Protein AF-A0A0F7ZKB7-F1 (afdb_monomer_lite)

Secondary structure (DSSP, 8-state):
--HHHHHHHHHHHHHH-TT-------------S--TT--PPP-TTPPP--S---

InterPro domains:
  IPR035994 Nucleoside phosphorylase superfamily [G3DSA:3.40.50.1580] (1-54)
  IPR035994 Nucleoside phosphorylase superfamily [SSF53167] (1-54)

Sequence (54 aa):
MGKTNAAIVTANCRNSFPSITLALVVGICGVAPSTPGKKDEIVLGDVIISDGVV

pLDDT: mean 90.22, std 5.76, range [70.69, 97.75]

Radius of gyration: 15.28 Å; chains: 1; bounding box: 34×22×34 Å

Structure (mmCIF, N/CA/C/O backbone):
data_AF-A0A0F7ZKB7-F1
#
_entry.id   AF-A0A0F7ZKB7-F1
#
loop_
_atom_site.group_PDB
_atom_site.id
_atom_site.type_symbol
_atom_site.label_atom_id
_atom_site.label_alt_id
_atom_site.label_comp_id
_atom_site.label_asym_id
_atom_site.label_entity_id
_atom_site.label_seq_id
_atom_site.pdbx_PDB_ins_code
_atom_site.Cartn_x
_atom_site.Cartn_y
_atom_site.Cartn_z
_atom_site.occupancy
_atom_site.B_iso_or_equiv
_atom_site.auth_seq_id
_atom_site.auth_comp_id
_atom_site.auth_asym_id
_atom_site.auth_atom_id
_atom_site.pdbx_PDB_model_num
ATOM 1 N N . MET A 1 1 ? 13.228 0.397 5.247 1.00 70.69 1 MET A N 1
ATOM 2 C CA . MET A 1 1 ? 12.393 0.221 4.034 1.00 70.69 1 MET A CA 1
ATOM 3 C C . MET A 1 1 ? 11.991 1.593 3.510 1.00 70.69 1 MET A C 1
ATOM 5 O O . MET A 1 1 ? 11.937 2.516 4.312 1.00 70.69 1 MET A O 1
ATOM 9 N N . GLY A 1 2 ? 11.773 1.771 2.205 1.00 88.25 2 GLY A N 1
ATOM 10 C CA . GLY A 1 2 ? 11.442 3.095 1.666 1.00 88.25 2 GLY A CA 1
ATOM 11 C C . GLY A 1 2 ? 11.228 3.125 0.155 1.00 88.25 2 GLY A C 1
ATOM 12 O O . GLY A 1 2 ? 11.591 2.182 -0.548 1.00 88.25 2 GLY A O 1
ATOM 13 N N . LYS A 1 3 ? 10.657 4.238 -0.321 1.00 91.88 3 LYS A N 1
ATOM 14 C CA . LYS A 1 3 ? 10.185 4.452 -1.700 1.00 91.88 3 LYS A CA 1
ATOM 15 C C . LYS A 1 3 ? 11.242 4.134 -2.760 1.00 91.88 3 LYS A C 1
ATOM 17 O O . LYS A 1 3 ? 10.973 3.362 -3.671 1.00 91.88 3 LYS A O 1
ATOM 22 N N . THR A 1 4 ? 12.461 4.655 -2.603 1.00 95.31 4 THR A N 1
ATOM 23 C CA . THR A 1 4 ? 13.548 4.453 -3.575 1.00 95.31 4 THR A CA 1
ATOM 24 C C . THR A 1 4 ? 13.916 2.980 -3.730 1.00 95.31 4 THR A C 1
ATOM 26 O O . THR A 1 4 ? 13.979 2.475 -4.844 1.00 95.31 4 THR A O 1
ATOM 29 N N . ASN A 1 5 ? 14.090 2.260 -2.619 1.00 95.19 5 ASN A N 1
ATOM 30 C CA . ASN A 1 5 ? 14.426 0.837 -2.665 1.00 95.19 5 ASN A CA 1
ATOM 31 C C . ASN A 1 5 ? 13.286 0.008 -3.276 1.00 95.19 5 ASN A C 1
ATOM 33 O O . ASN A 1 5 ? 13.547 -0.864 -4.099 1.00 95.19 5 ASN A O 1
ATOM 37 N N . ALA A 1 6 ? 12.028 0.309 -2.931 1.00 93.38 6 ALA A N 1
ATOM 38 C CA . ALA A 1 6 ? 10.864 -0.367 -3.509 1.00 93.38 6 ALA A CA 1
ATOM 39 C C . ALA A 1 6 ? 10.757 -0.134 -5.028 1.00 93.38 6 ALA A C 1
ATOM 41 O O . ALA A 1 6 ? 10.518 -1.078 -5.784 1.00 93.38 6 ALA A O 1
ATOM 42 N N . ALA A 1 7 ? 11.007 1.097 -5.483 1.00 93.75 7 ALA A N 1
ATOM 43 C CA . ALA A 1 7 ? 11.018 1.448 -6.899 1.00 93.75 7 ALA A CA 1
ATOM 44 C C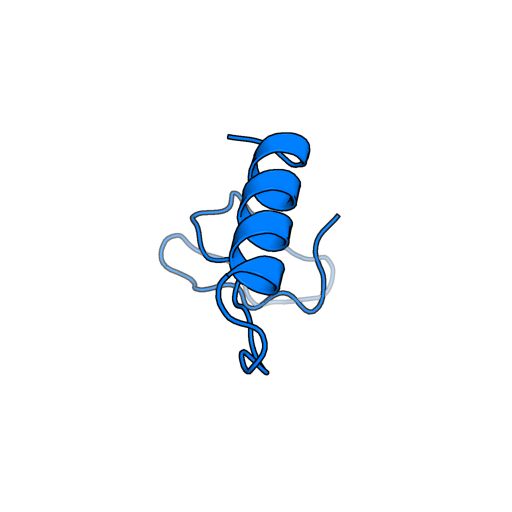 . ALA A 1 7 ? 12.133 0.716 -7.662 1.00 93.75 7 ALA A C 1
ATOM 46 O O . ALA A 1 7 ? 11.869 0.131 -8.711 1.00 93.75 7 ALA A O 1
ATOM 47 N N . ILE A 1 8 ? 13.354 0.684 -7.113 1.00 96.06 8 ILE A N 1
ATOM 48 C CA . ILE A 1 8 ? 14.492 -0.025 -7.719 1.00 96.06 8 ILE A CA 1
ATOM 49 C C . ILE A 1 8 ? 14.185 -1.518 -7.866 1.00 96.06 8 ILE A C 1
ATOM 51 O O . ILE A 1 8 ? 14.412 -2.088 -8.933 1.00 96.06 8 ILE A O 1
ATOM 55 N N . VAL A 1 9 ? 13.654 -2.164 -6.826 1.00 94.25 9 VAL A N 1
ATOM 56 C CA . VAL A 1 9 ? 13.302 -3.593 -6.892 1.00 94.25 9 VAL A CA 1
ATOM 57 C C . VAL A 1 9 ? 12.216 -3.828 -7.940 1.00 94.25 9 VAL A C 1
ATOM 59 O O . VAL A 1 9 ? 12.374 -4.692 -8.798 1.00 94.25 9 VAL A O 1
ATOM 62 N N . THR A 1 10 ? 11.161 -3.011 -7.940 1.00 93.94 10 THR A N 1
ATOM 63 C CA . THR A 1 10 ? 10.058 -3.131 -8.906 1.00 93.94 10 THR A CA 1
ATOM 64 C C . THR A 1 10 ? 10.540 -2.956 -10.348 1.00 93.94 10 THR A C 1
ATOM 66 O O . THR A 1 10 ? 10.148 -3.729 -11.223 1.00 93.94 10 THR A O 1
ATOM 69 N N . ALA A 1 11 ? 11.429 -1.992 -10.601 1.00 95.00 11 ALA A N 1
ATOM 70 C CA . ALA A 1 11 ? 12.024 -1.774 -11.917 1.00 95.00 11 ALA A CA 1
ATOM 71 C C . ALA A 1 11 ? 12.851 -2.986 -12.379 1.00 95.00 11 ALA A C 1
ATOM 73 O O . ALA A 1 11 ? 12.693 -3.452 -13.507 1.00 95.00 11 ALA A O 1
ATOM 74 N N . ASN A 1 12 ? 13.674 -3.558 -11.496 1.00 96.50 12 ASN A N 1
ATOM 75 C CA . ASN A 1 12 ? 14.442 -4.762 -11.817 1.00 96.50 12 ASN A CA 1
ATOM 76 C C . ASN A 1 12 ? 13.541 -5.984 -12.058 1.00 96.50 12 ASN A C 1
ATOM 78 O O . ASN A 1 12 ? 13.808 -6.763 -12.976 1.00 96.50 12 ASN A O 1
ATOM 82 N N . CYS A 1 13 ? 12.450 -6.136 -11.300 1.00 95.31 13 CYS A N 1
ATOM 83 C CA . CYS A 1 13 ? 11.453 -7.180 -11.540 1.00 95.31 13 CYS A CA 1
ATOM 84 C C . CYS A 1 13 ? 10.778 -7.012 -12.906 1.00 95.31 13 CYS A C 1
ATOM 86 O O . CYS A 1 13 ? 10.684 -7.980 -13.655 1.00 95.31 13 CYS A O 1
ATOM 88 N N . ARG A 1 14 ? 10.365 -5.789 -13.266 1.00 95.06 14 ARG A N 1
ATOM 89 C CA . ARG A 1 14 ? 9.785 -5.492 -14.586 1.00 95.06 14 ARG A CA 1
ATOM 90 C C . ARG A 1 14 ? 10.739 -5.868 -15.720 1.00 95.06 14 ARG A C 1
ATOM 92 O O . ARG A 1 14 ? 10.294 -6.448 -16.705 1.00 95.06 14 ARG A O 1
ATOM 99 N N . ASN A 1 15 ? 12.027 -5.561 -15.566 1.00 96.50 15 ASN A N 1
ATOM 100 C CA . ASN A 1 15 ? 13.047 -5.878 -16.565 1.00 96.50 15 ASN A CA 1
ATOM 101 C C . ASN A 1 15 ? 13.322 -7.384 -16.668 1.00 96.50 15 ASN A C 1
ATOM 103 O O . ASN A 1 15 ? 13.501 -7.901 -17.765 1.00 96.50 15 ASN A O 1
ATOM 107 N N . SER A 1 16 ? 13.353 -8.087 -15.533 1.00 97.75 16 SER A N 1
ATOM 108 C CA . SER A 1 16 ? 13.683 -9.520 -15.484 1.00 97.75 16 SER A CA 1
ATOM 109 C C . SER A 1 16 ? 12.525 -10.410 -15.939 1.00 97.75 16 SER A C 1
ATOM 111 O O . SER A 1 16 ? 12.740 -11.500 -16.461 1.00 97.75 16 SER A O 1
ATOM 113 N N . PHE A 1 17 ? 11.291 -9.948 -15.746 1.00 96.56 17 PHE A N 1
ATOM 114 C CA . PHE A 1 17 ? 10.076 -10.707 -16.009 1.00 96.56 17 PHE A CA 1
ATOM 115 C C . PHE A 1 17 ? 9.116 -9.858 -16.864 1.00 96.56 17 PHE A C 1
ATOM 117 O O . PHE A 1 17 ? 8.155 -9.272 -16.353 1.00 96.56 17 PHE A O 1
ATOM 124 N N . PRO A 1 18 ? 9.362 -9.770 -18.181 1.00 94.56 18 PRO A N 1
ATOM 125 C CA . PRO A 1 18 ? 8.654 -8.837 -19.058 1.00 94.56 18 PRO A CA 1
ATOM 126 C C . PRO A 1 18 ? 7.151 -9.131 -19.195 1.00 94.56 18 PRO A C 1
ATOM 128 O O . PRO A 1 18 ? 6.379 -8.225 -19.494 1.00 94.56 18 PRO A O 1
ATOM 131 N N . SER A 1 19 ? 6.716 -10.366 -18.929 1.00 96.62 19 SER A N 1
ATOM 132 C CA . SER A 1 19 ? 5.313 -10.787 -19.053 1.00 96.62 19 SER A CA 1
ATOM 133 C C . SER A 1 19 ? 4.472 -10.608 -17.779 1.00 96.62 19 SER A C 1
ATOM 135 O O . SER A 1 19 ? 3.332 -11.070 -17.745 1.00 96.62 19 SER A O 1
ATOM 137 N N . ILE A 1 20 ? 4.989 -9.977 -16.714 1.00 94.56 20 ILE A N 1
ATOM 138 C CA . ILE A 1 20 ? 4.183 -9.721 -15.507 1.00 94.56 20 ILE A CA 1
ATOM 139 C C . ILE A 1 20 ? 3.123 -8.653 -15.805 1.00 94.56 20 ILE A C 1
ATOM 141 O O . ILE A 1 20 ? 3.454 -7.492 -16.055 1.00 94.56 20 ILE A O 1
ATOM 145 N N . THR A 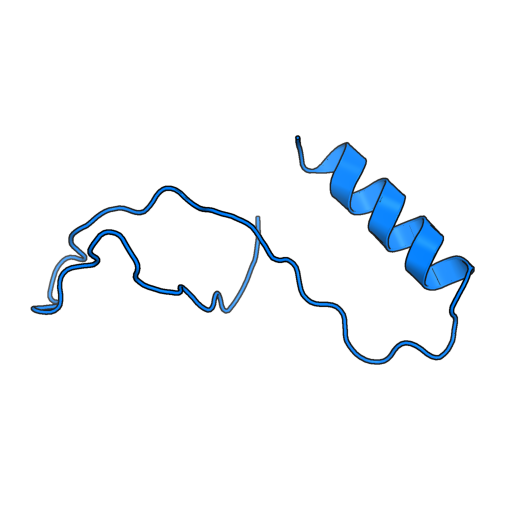1 21 ? 1.849 -9.013 -15.671 1.00 93.75 21 THR A N 1
ATOM 146 C CA . THR A 1 21 ? 0.703 -8.109 -15.874 1.00 93.75 21 THR A CA 1
ATOM 147 C C . THR A 1 21 ? 0.177 -7.479 -14.583 1.00 93.75 21 THR A C 1
ATOM 149 O O . THR A 1 21 ? -0.509 -6.462 -14.640 1.00 93.75 21 THR A O 1
ATOM 152 N N . LEU A 1 22 ? 0.525 -8.041 -13.421 1.00 92.06 22 LEU A N 1
ATOM 153 C CA . LEU A 1 22 ? 0.062 -7.593 -12.109 1.00 92.06 22 LEU A CA 1
ATOM 154 C C . LEU A 1 22 ? 1.210 -7.581 -11.095 1.00 92.06 22 LEU A C 1
ATOM 156 O O . LEU A 1 22 ? 1.955 -8.551 -10.982 1.00 92.06 22 LEU A O 1
ATOM 160 N N . ALA A 1 23 ? 1.321 -6.499 -10.327 1.00 90.19 23 ALA A N 1
ATOM 161 C CA . ALA A 1 23 ? 2.221 -6.396 -9.185 1.00 90.19 23 ALA A CA 1
ATOM 162 C C . ALA A 1 23 ? 1.438 -5.879 -7.974 1.00 90.19 23 ALA A C 1
ATOM 164 O O . ALA A 1 23 ? 0.662 -4.935 -8.101 1.00 90.19 23 ALA A O 1
ATOM 165 N N . LEU A 1 24 ? 1.649 -6.498 -6.813 1.00 92.12 24 LEU A N 1
ATOM 166 C CA . LEU A 1 24 ? 1.004 -6.127 -5.556 1.00 92.12 24 LEU A CA 1
ATOM 167 C C . LEU A 1 24 ? 2.068 -5.637 -4.575 1.00 92.12 24 LEU A C 1
ATOM 169 O O . LEU A 1 24 ? 3.052 -6.333 -4.324 1.00 92.12 24 LEU A O 1
ATOM 173 N N . VAL A 1 25 ? 1.861 -4.449 -4.009 1.00 90.69 25 VAL A N 1
ATOM 174 C CA . VAL A 1 25 ? 2.673 -3.953 -2.894 1.00 90.69 25 VAL A CA 1
ATOM 175 C C . VAL A 1 25 ? 2.017 -4.436 -1.609 1.00 90.69 25 VAL A C 1
ATOM 177 O O . VAL A 1 25 ? 0.911 -4.017 -1.284 1.00 90.69 25 VAL A O 1
ATOM 180 N N . VAL A 1 26 ? 2.693 -5.331 -0.893 1.00 93.19 26 VAL A N 1
ATOM 181 C CA . VAL A 1 26 ? 2.191 -5.914 0.356 1.00 93.19 26 VAL A CA 1
ATOM 182 C C . VAL A 1 26 ? 3.121 -5.587 1.513 1.00 93.19 26 VAL A C 1
ATOM 184 O O . VAL A 1 26 ? 4.341 -5.505 1.355 1.00 93.19 26 VAL A O 1
ATOM 187 N N . GLY A 1 27 ? 2.540 -5.403 2.689 1.00 91.94 27 GLY A N 1
ATOM 188 C CA . GLY A 1 27 ? 3.269 -5.102 3.908 1.00 91.94 27 GLY A CA 1
ATOM 189 C C . GLY A 1 27 ? 2.313 -4.784 5.044 1.00 91.94 27 GLY A C 1
ATOM 190 O O . GLY A 1 27 ? 1.097 -4.818 4.880 1.00 91.94 27 GLY A O 1
ATOM 191 N N . ILE A 1 28 ? 2.883 -4.462 6.198 1.00 93.19 28 ILE A N 1
ATOM 192 C CA . ILE A 1 28 ? 2.121 -3.909 7.313 1.00 93.19 28 ILE A CA 1
ATOM 193 C C . ILE A 1 28 ? 2.030 -2.389 7.165 1.00 93.19 28 ILE A C 1
ATOM 195 O O . ILE A 1 28 ? 2.983 -1.744 6.719 1.00 93.19 28 ILE A O 1
ATOM 199 N N . CYS A 1 29 ? 0.906 -1.807 7.569 1.00 88.81 29 CYS A N 1
ATOM 200 C CA . CYS A 1 29 ? 0.727 -0.362 7.629 1.00 88.81 29 CYS A CA 1
ATOM 201 C C . CYS A 1 29 ? 0.233 0.067 9.010 1.00 88.81 29 CYS A C 1
ATOM 203 O O . CYS A 1 29 ? -0.537 -0.640 9.657 1.00 88.81 29 CYS A O 1
ATOM 205 N N . GLY A 1 30 ? 0.659 1.254 9.441 1.00 88.12 30 GLY A N 1
ATOM 206 C CA . GLY A 1 30 ? -0.082 2.003 10.451 1.00 88.12 30 GLY A CA 1
ATOM 207 C C . GLY A 1 30 ? -1.272 2.693 9.789 1.00 88.12 30 GLY A C 1
ATOM 208 O O . GLY A 1 30 ? -1.169 3.123 8.640 1.00 88.12 30 GLY A O 1
ATOM 209 N N . VAL A 1 31 ? -2.390 2.802 10.502 1.00 88.69 31 VAL A N 1
ATOM 210 C CA . VAL A 1 31 ? -3.629 3.392 9.985 1.00 88.69 31 VAL A CA 1
ATOM 211 C C . VAL A 1 31 ? -4.295 4.254 11.053 1.00 88.69 31 VAL A C 1
ATOM 213 O O . VAL A 1 31 ? -4.173 3.978 12.246 1.00 88.69 31 VAL A O 1
ATOM 216 N N . ALA A 1 32 ? -4.970 5.323 10.629 1.00 89.62 32 ALA A N 1
ATOM 217 C CA . ALA A 1 32 ? -5.814 6.115 11.513 1.00 89.62 32 ALA A CA 1
ATOM 218 C C . ALA A 1 32 ? -7.094 5.311 11.826 1.00 89.62 32 ALA A C 1
ATOM 220 O O . ALA A 1 32 ? -7.806 4.966 10.883 1.00 89.62 32 ALA A O 1
ATOM 221 N N . PRO A 1 33 ? -7.404 5.010 13.103 1.00 86.00 33 PRO A N 1
ATOM 222 C CA . PRO A 1 33 ? -8.494 4.091 13.450 1.00 86.00 33 PRO A CA 1
ATOM 223 C C . PRO A 1 33 ? -9.883 4.587 13.046 1.00 86.00 33 PRO A C 1
ATOM 225 O O . PRO A 1 33 ? -10.784 3.785 12.828 1.00 86.00 33 PRO A O 1
ATOM 228 N N . SER A 1 34 ? -10.068 5.906 12.948 1.00 85.12 34 SER A N 1
ATOM 229 C CA . SER A 1 34 ? -11.358 6.528 12.672 1.00 85.12 34 SER A CA 1
ATOM 230 C C . SER A 1 34 ? -11.293 7.447 11.456 1.00 85.12 34 SER A C 1
ATOM 232 O O . SER A 1 34 ? -10.390 8.270 11.298 1.00 85.12 34 SER A O 1
ATOM 234 N N . THR A 1 35 ? -12.291 7.309 10.585 1.00 81.62 35 THR A N 1
ATOM 235 C CA . THR A 1 35 ? -12.525 8.223 9.462 1.00 81.62 35 THR A CA 1
ATOM 236 C C . THR A 1 35 ? -13.742 9.092 9.784 1.00 81.62 35 THR A C 1
ATOM 238 O O . THR A 1 35 ? -14.797 8.536 10.102 1.00 81.62 35 THR A O 1
ATOM 241 N N . PRO A 1 36 ? -13.661 10.434 9.682 1.00 83.06 36 PRO A N 1
ATOM 242 C CA . PRO A 1 36 ? -14.808 11.304 9.926 1.00 83.06 36 PRO A CA 1
ATOM 243 C C . PRO A 1 36 ? -16.020 10.896 9.078 1.00 83.06 36 PRO A C 1
ATOM 245 O O . PRO A 1 36 ? -15.928 10.789 7.858 1.00 83.06 36 PRO A O 1
ATOM 248 N N . GLY A 1 37 ? -17.159 10.654 9.729 1.00 82.19 37 GLY A N 1
ATOM 249 C CA . GLY A 1 37 ? -18.407 10.274 9.057 1.00 82.19 37 GLY A CA 1
ATOM 250 C C . GLY A 1 37 ? -18.560 8.784 8.731 1.00 82.19 37 GLY A C 1
ATOM 251 O O . GLY A 1 37 ? -19.632 8.392 8.271 1.00 82.19 37 GLY A O 1
ATOM 252 N N . LYS A 1 38 ? -17.557 7.939 9.007 1.00 81.19 38 LYS A N 1
ATOM 253 C CA . LYS A 1 38 ? -17.712 6.476 8.987 1.00 81.19 38 LYS A CA 1
ATOM 254 C C . LYS A 1 38 ? -17.864 5.940 10.407 1.00 81.19 38 LYS A C 1
ATOM 256 O O . LYS A 1 38 ? -17.208 6.415 11.326 1.00 81.19 38 LYS A O 1
ATOM 261 N N . LYS A 1 39 ? -18.764 4.966 10.567 1.00 77.56 39 LYS A N 1
ATOM 262 C CA . LYS A 1 39 ? -18.980 4.257 11.838 1.00 77.56 39 LYS A CA 1
ATOM 263 C C . LYS A 1 39 ? -18.017 3.090 12.033 1.00 77.56 39 LYS A C 1
ATOM 265 O O . LYS A 1 39 ? -17.813 2.684 13.168 1.00 77.56 39 LYS A O 1
ATOM 270 N N . ASP A 1 40 ? -17.459 2.571 10.943 1.00 85.31 40 ASP A N 1
ATOM 271 C CA . ASP A 1 40 ? -16.542 1.441 10.995 1.00 85.31 40 ASP A CA 1
ATOM 272 C C . ASP A 1 40 ? -15.161 1.928 11.432 1.00 85.31 40 ASP A C 1
ATOM 274 O O . ASP A 1 40 ? -14.580 2.835 10.824 1.00 85.31 40 ASP A O 1
ATOM 278 N N . GLU A 1 41 ? -14.666 1.331 12.510 1.00 88.56 41 GLU A N 1
ATOM 279 C CA . GLU A 1 41 ? -13.318 1.541 13.018 1.00 88.56 41 GLU A CA 1
ATOM 280 C C . GLU A 1 41 ? -12.363 0.533 12.387 1.00 88.56 41 GLU A C 1
ATOM 282 O O . GLU A 1 41 ? -12.736 -0.610 12.126 1.00 88.56 41 GLU A O 1
ATOM 287 N N . ILE A 1 42 ? -11.125 0.964 12.163 1.00 91.75 42 ILE A N 1
ATOM 288 C CA . ILE A 1 42 ? -10.060 0.094 11.672 1.00 91.75 42 ILE A CA 1
ATOM 289 C C . ILE A 1 42 ? -9.307 -0.457 12.880 1.00 91.75 42 ILE A C 1
ATOM 291 O O . ILE A 1 42 ? -8.732 0.307 13.664 1.00 91.75 42 ILE A O 1
ATOM 295 N N . VAL A 1 43 ? -9.307 -1.779 13.025 1.00 91.88 43 VAL A N 1
ATOM 296 C CA . VAL A 1 43 ? -8.727 -2.490 14.168 1.00 91.88 43 VAL A CA 1
ATOM 297 C C . VAL A 1 43 ? -7.499 -3.308 13.767 1.00 91.88 43 VAL A C 1
ATOM 299 O O . VAL A 1 43 ? -7.239 -3.593 12.599 1.00 91.88 43 VAL A O 1
ATOM 302 N N . LEU A 1 44 ? -6.686 -3.680 14.760 1.00 92.62 44 LEU A N 1
ATOM 303 C CA . LEU A 1 44 ? -5.515 -4.521 14.521 1.00 92.62 44 LEU A CA 1
ATOM 304 C C . LEU A 1 44 ? -5.942 -5.878 13.955 1.00 92.62 44 LEU A C 1
ATOM 306 O O . LEU A 1 44 ? -6.739 -6.586 14.564 1.00 92.62 44 LEU A O 1
ATOM 310 N N . GLY A 1 45 ? -5.349 -6.249 12.823 1.00 91.88 45 GLY A N 1
ATOM 311 C CA . GLY A 1 45 ? -5.697 -7.463 12.084 1.00 91.88 45 GLY A CA 1
ATOM 312 C C . GLY A 1 45 ? -6.491 -7.193 10.807 1.00 91.88 45 GLY A C 1
ATOM 313 O O . GLY A 1 45 ? -6.547 -8.077 9.954 1.00 91.88 45 GLY A O 1
ATOM 314 N N . ASP A 1 46 ? -7.022 -5.981 10.630 1.00 92.25 46 ASP A N 1
ATOM 315 C CA . ASP A 1 46 ? -7.680 -5.596 9.384 1.00 92.25 46 ASP A CA 1
ATOM 316 C C . ASP A 1 46 ? -6.688 -5.544 8.214 1.00 92.25 46 ASP A C 1
ATOM 318 O O . ASP A 1 46 ? -5.546 -5.088 8.339 1.00 92.25 46 ASP A O 1
ATOM 322 N N . VAL A 1 47 ? -7.148 -5.997 7.045 1.00 93.25 47 VAL 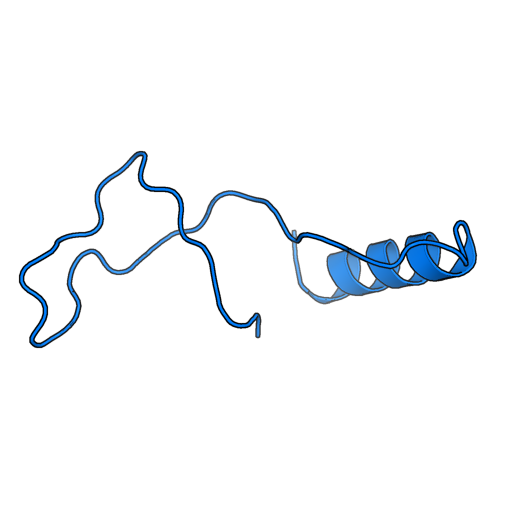A N 1
ATOM 323 C CA . VAL A 1 47 ? -6.399 -5.930 5.786 1.00 93.25 47 VAL A CA 1
ATOM 324 C C . VAL A 1 47 ? -6.904 -4.747 4.976 1.00 93.25 47 VAL A C 1
ATOM 326 O O . VAL A 1 47 ? -8.064 -4.708 4.572 1.00 93.25 47 VAL A O 1
ATOM 329 N N . ILE A 1 48 ? -6.013 -3.796 4.700 1.00 90.38 48 ILE A N 1
ATOM 330 C CA . ILE A 1 48 ? -6.342 -2.598 3.930 1.00 90.38 48 ILE A CA 1
ATOM 331 C C . ILE A 1 48 ? -5.945 -2.797 2.472 1.00 90.38 48 ILE A C 1
ATOM 333 O O . ILE A 1 48 ? -4.777 -3.028 2.157 1.00 90.38 48 ILE A O 1
ATOM 337 N N . ILE A 1 49 ? -6.923 -2.669 1.578 1.00 93.12 49 ILE A N 1
ATOM 338 C CA . ILE A 1 49 ? -6.699 -2.620 0.133 1.00 93.12 49 ILE A CA 1
ATOM 339 C C . ILE A 1 49 ? -6.714 -1.150 -0.268 1.00 93.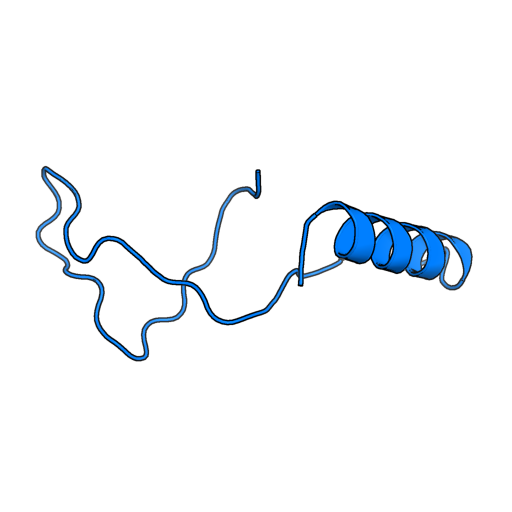12 49 ILE A C 1
ATOM 341 O O . ILE A 1 49 ? -7.735 -0.480 -0.137 1.00 93.12 49 ILE A O 1
ATOM 345 N N . SER A 1 50 ? -5.566 -0.642 -0.709 1.00 90.25 50 SER A N 1
ATOM 346 C CA . SER A 1 50 ? -5.449 0.748 -1.139 1.00 90.25 50 SER A CA 1
ATOM 347 C C . SER A 1 50 ? -5.735 0.892 -2.630 1.00 90.25 50 SER A C 1
ATOM 349 O O . SER A 1 50 ? -5.239 0.099 -3.429 1.00 90.25 50 SER A O 1
ATOM 351 N N . ASP A 1 51 ? -6.437 1.961 -3.005 1.00 90.62 51 ASP A N 1
ATOM 352 C CA . ASP A 1 51 ? -6.601 2.373 -4.404 1.00 90.62 51 ASP A CA 1
ATOM 353 C C . ASP A 1 51 ? -5.324 3.028 -4.975 1.00 90.62 51 ASP A C 1
ATOM 355 O O . ASP A 1 51 ? -5.183 3.180 -6.188 1.00 90.62 51 ASP A O 1
ATOM 359 N N . GLY A 1 52 ? -4.372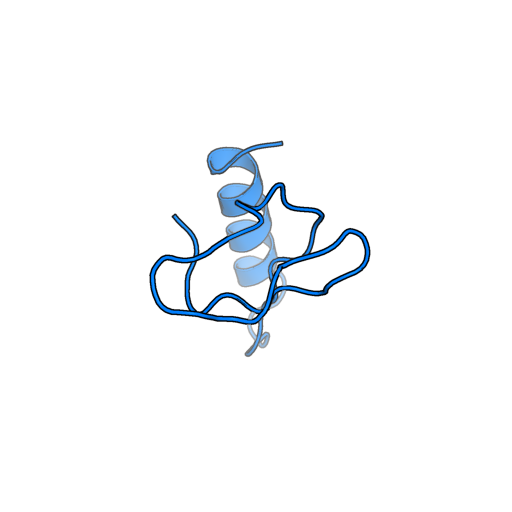 3.422 -4.116 1.00 84.62 52 GLY A N 1
ATOM 360 C CA . GLY A 1 52 ? -3.122 4.0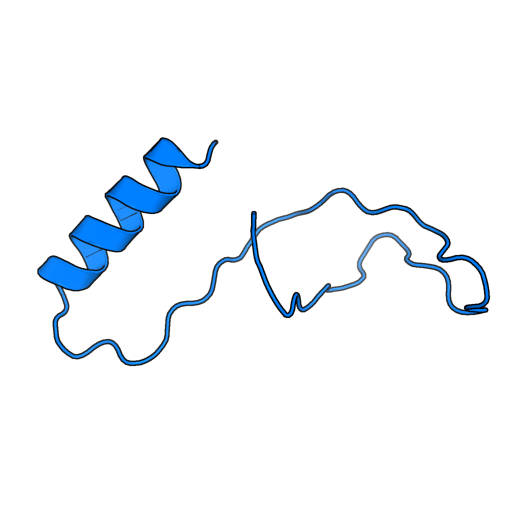67 -4.529 1.00 84.62 52 GLY A CA 1
ATOM 361 C C . GLY A 1 52 ? -2.028 4.094 -3.455 1.00 84.62 52 GLY A C 1
ATOM 362 O O . GLY A 1 52 ? -2.271 3.850 -2.276 1.00 84.62 52 GLY A O 1
ATOM 363 N N . VAL A 1 53 ? -0.792 4.388 -3.861 1.00 79.44 53 VAL A N 1
ATOM 364 C CA . VAL A 1 53 ? 0.381 4.529 -2.976 1.00 79.44 53 VAL A CA 1
ATOM 365 C C . VAL A 1 53 ? 1.114 5.827 -3.326 1.00 79.44 53 VAL A C 1
ATOM 367 O O . VAL A 1 53 ? 1.203 6.168 -4.506 1.00 79.44 53 VAL A O 1
ATOM 370 N N . VAL A 1 54 ? 1.635 6.532 -2.310 1.00 75.81 54 VAL A N 1
ATOM 371 C CA . VAL A 1 54 ? 2.378 7.809 -2.420 1.00 75.81 54 VAL A CA 1
ATOM 372 C C . VAL A 1 54 ? 3.811 7.693 -1.901 1.00 75.81 54 VAL A C 1
ATOM 374 O O . VAL A 1 54 ? 4.033 6.977 -0.897 1.00 75.81 54 VAL A O 1
#

Organism: NCBI:txid1043627

Foldseek 3Di:
DDDVVVVVVVVVCCVVPVPDPDDDDDDDDDDDQDDPPDPHGDDPPDDDDDPDDD